Protein AF-A0A4Y7S6U3-F1 (afdb_monomer)

Structure (mmCIF, N/CA/C/O backbone):
data_AF-A0A4Y7S6U3-F1
#
_entry.id   AF-A0A4Y7S6U3-F1
#
loop_
_atom_site.group_PDB
_atom_site.id
_atom_site.type_symbol
_atom_site.label_atom_id
_atom_site.label_alt_id
_atom_site.label_comp_id
_atom_site.label_asym_id
_atom_site.label_entity_id
_atom_site.label_seq_id
_atom_site.pdbx_PDB_ins_code
_atom_site.Cartn_x
_atom_site.Cartn_y
_atom_site.Cartn_z
_atom_site.occupancy
_atom_site.B_iso_or_equiv
_atom_site.auth_seq_id
_atom_site.auth_comp_id
_atom_site.auth_asym_id
_atom_site.auth_atom_id
_atom_site.pdbx_PDB_model_num
ATOM 1 N N . MET A 1 1 ? 7.049 24.607 -11.351 1.00 32.38 1 MET A N 1
ATOM 2 C CA . MET A 1 1 ? 6.367 23.318 -11.574 1.00 32.38 1 MET A CA 1
ATOM 3 C C . MET A 1 1 ? 7.084 22.627 -12.714 1.00 32.38 1 MET A C 1
ATOM 5 O O . MET A 1 1 ? 6.955 23.065 -13.850 1.00 32.38 1 MET A O 1
ATOM 9 N N . GLY A 1 2 ? 7.962 21.680 -12.392 1.00 35.16 2 GLY A N 1
ATOM 10 C CA . GLY A 1 2 ? 8.659 20.889 -13.401 1.00 35.16 2 GLY A CA 1
ATOM 11 C C . GLY A 1 2 ? 7.715 19.812 -13.919 1.00 35.16 2 GLY A C 1
ATOM 12 O O . GLY A 1 2 ? 7.125 19.093 -13.124 1.00 35.16 2 GLY A O 1
ATOM 13 N N . LEU A 1 3 ? 7.536 19.755 -15.236 1.00 33.41 3 LEU A N 1
ATOM 14 C CA . LEU A 1 3 ? 6.920 18.618 -15.918 1.00 33.41 3 LEU A CA 1
ATOM 15 C C . LEU A 1 3 ? 7.805 17.378 -15.706 1.00 33.41 3 LEU A C 1
ATOM 17 O O . LEU A 1 3 ? 9.025 17.528 -15.633 1.00 33.41 3 LEU A O 1
ATOM 21 N N . LEU A 1 4 ? 7.200 16.188 -15.628 1.00 34.81 4 LEU A N 1
ATOM 22 C CA . LEU A 1 4 ? 7.889 14.892 -15.556 1.00 34.81 4 LEU A CA 1
ATOM 23 C C . LEU A 1 4 ? 9.011 14.836 -16.611 1.00 34.81 4 LEU A C 1
ATOM 25 O O . LEU A 1 4 ? 8.736 14.788 -17.808 1.00 34.81 4 LEU A O 1
ATOM 29 N N . GLN A 1 5 ? 10.274 14.888 -16.178 1.00 34.91 5 GLN A N 1
ATOM 30 C CA . GLN A 1 5 ? 11.418 14.866 -17.100 1.00 34.91 5 GLN A CA 1
ATOM 31 C C . GLN A 1 5 ? 11.870 13.440 -17.427 1.00 34.91 5 GLN A C 1
ATOM 33 O O . GLN A 1 5 ? 12.412 13.201 -18.507 1.00 34.91 5 GLN A O 1
ATOM 38 N N . ARG A 1 6 ? 11.662 12.496 -16.501 1.00 38.94 6 ARG A N 1
ATOM 39 C CA . ARG A 1 6 ? 12.029 11.087 -16.649 1.00 38.94 6 ARG A CA 1
ATOM 40 C C . ARG A 1 6 ? 11.235 10.238 -15.655 1.00 38.94 6 ARG A C 1
ATOM 42 O O . ARG A 1 6 ? 11.269 10.523 -14.467 1.00 38.94 6 ARG A O 1
ATOM 49 N N . LEU A 1 7 ? 10.548 9.219 -16.161 1.00 47.06 7 LEU A N 1
ATOM 50 C CA . LEU A 1 7 ? 10.032 8.087 -15.394 1.00 47.06 7 LEU A CA 1
ATOM 51 C C . LEU A 1 7 ? 10.937 6.899 -15.719 1.00 47.06 7 LEU A C 1
ATOM 53 O O . LEU A 1 7 ? 11.110 6.583 -16.899 1.00 47.06 7 LEU A O 1
ATOM 57 N N . THR A 1 8 ? 11.522 6.272 -14.704 1.00 45.28 8 THR A N 1
ATOM 58 C CA . THR A 1 8 ? 12.353 5.080 -14.887 1.00 45.28 8 THR A CA 1
ATOM 59 C C . THR A 1 8 ? 11.546 3.863 -14.455 1.00 45.28 8 THR A C 1
ATOM 61 O O . THR A 1 8 ? 11.325 3.647 -13.270 1.00 45.28 8 THR A O 1
ATOM 64 N N . ILE A 1 9 ? 11.091 3.083 -15.433 1.00 59.34 9 ILE A N 1
ATOM 65 C CA . ILE A 1 9 ? 10.567 1.736 -15.202 1.00 59.34 9 ILE A CA 1
ATOM 66 C C . ILE A 1 9 ? 11.778 0.811 -15.314 1.00 59.34 9 ILE A C 1
ATOM 68 O O . ILE A 1 9 ? 12.304 0.622 -16.412 1.00 59.34 9 ILE A O 1
ATOM 72 N N . GLU A 1 10 ? 12.282 0.317 -14.183 1.00 50.56 10 GLU A N 1
ATOM 73 C CA . GLU 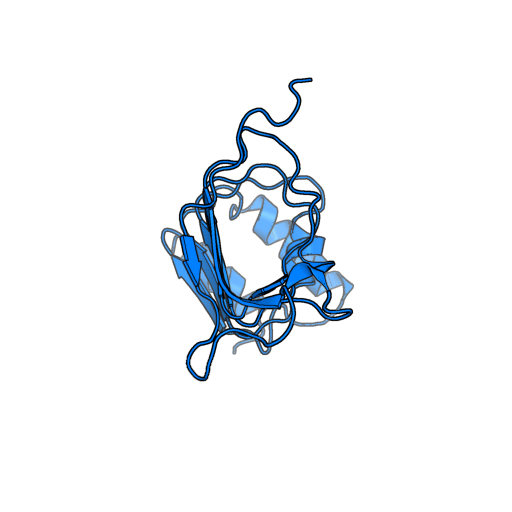A 1 10 ? 13.486 -0.530 -14.159 1.00 50.56 10 GLU A CA 1
ATOM 74 C C . GLU A 1 10 ? 13.213 -1.948 -14.672 1.00 50.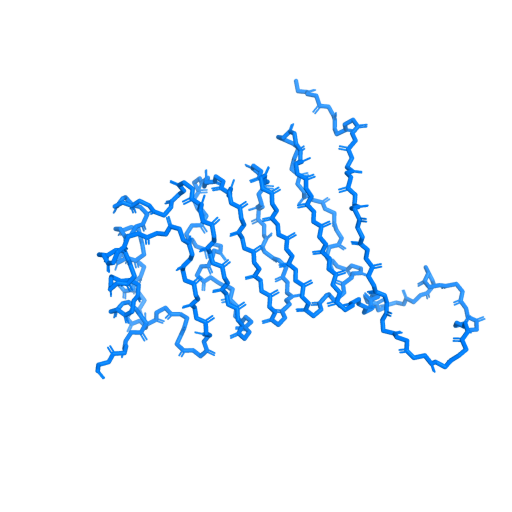56 10 GLU A C 1
ATOM 76 O O . GLU A 1 10 ? 14.108 -2.599 -15.213 1.00 50.56 10 GLU A O 1
ATOM 81 N N . GLY A 1 11 ? 11.962 -2.400 -14.581 1.00 52.09 11 GLY A N 1
ATOM 82 C CA . GLY A 1 11 ? 11.521 -3.666 -15.140 1.00 52.09 11 GLY A CA 1
ATOM 83 C C . GLY A 1 11 ? 10.001 -3.779 -15.163 1.00 52.09 11 GLY A C 1
ATOM 84 O O . GLY A 1 11 ? 9.317 -3.242 -14.294 1.00 52.09 11 GLY A O 1
ATOM 85 N N . PHE A 1 12 ? 9.493 -4.477 -16.174 1.00 54.22 12 PHE A N 1
ATOM 86 C CA . PHE A 1 12 ? 8.164 -5.075 -16.164 1.00 54.22 12 PHE A CA 1
ATOM 87 C C . PHE A 1 12 ? 8.279 -6.466 -16.791 1.00 54.22 12 PHE A C 1
ATOM 89 O O . PHE A 1 12 ? 9.016 -6.649 -17.768 1.00 54.22 12 PHE A O 1
ATOM 96 N N . SER A 1 13 ? 7.581 -7.438 -16.218 1.00 54.59 13 SER A N 1
ATOM 97 C CA . SER A 1 13 ? 7.499 -8.800 -16.752 1.00 54.59 13 SER A CA 1
ATOM 98 C C . SER A 1 13 ? 6.088 -9.026 -17.273 1.00 54.59 13 SER A C 1
ATOM 100 O O . SER A 1 13 ? 5.122 -8.643 -16.628 1.00 54.59 13 SER A O 1
ATOM 102 N N . LEU A 1 14 ? 5.967 -9.590 -18.470 1.00 56.22 14 LEU A N 1
ATOM 103 C CA . LEU A 1 14 ? 4.682 -10.018 -19.018 1.00 56.22 14 LEU A CA 1
ATOM 104 C C . LEU A 1 14 ? 4.529 -11.509 -18.743 1.00 56.22 14 LEU A C 1
ATOM 106 O O . LEU A 1 14 ? 5.489 -12.249 -18.986 1.00 56.22 14 LEU A O 1
ATOM 110 N N . HIS A 1 15 ? 3.315 -11.938 -18.399 1.00 52.03 15 HIS A N 1
ATOM 111 C CA . HIS A 1 15 ? 2.961 -13.354 -18.349 1.00 52.03 15 HIS A CA 1
ATOM 112 C C . HIS A 1 15 ? 3.389 -14.037 -19.651 1.00 52.03 15 HIS A C 1
ATOM 114 O O . HIS A 1 15 ? 2.930 -13.688 -20.744 1.00 52.03 15 HIS A O 1
ATOM 120 N N . ALA A 1 16 ? 4.285 -15.018 -19.577 1.00 63.91 16 ALA A N 1
ATOM 121 C CA . ALA A 1 16 ? 4.699 -15.807 -20.737 1.00 63.91 16 ALA A CA 1
ATOM 122 C C . ALA A 1 16 ? 4.862 -17.287 -20.348 1.00 63.91 16 ALA A C 1
ATOM 124 O O . ALA A 1 16 ? 5.339 -17.548 -19.243 1.00 63.91 16 ALA A O 1
ATOM 125 N N . PRO A 1 17 ? 4.575 -18.271 -21.249 1.00 57.25 17 PRO A N 1
ATOM 126 C CA . PRO A 1 17 ? 4.888 -18.169 -22.686 1.00 57.25 17 PRO A CA 1
ATOM 127 C C . PRO A 1 17 ? 4.035 -19.028 -23.664 1.00 57.25 17 PRO A C 1
ATOM 129 O O . PRO A 1 17 ? 4.242 -20.232 -23.723 1.00 57.25 17 PRO A O 1
ATOM 132 N N . TYR A 1 18 ? 3.230 -18.457 -24.576 1.00 43.47 18 TYR A N 1
ATOM 133 C CA . TYR A 1 18 ? 2.907 -19.130 -25.859 1.00 43.47 18 TYR A CA 1
ATOM 134 C C . TYR A 1 18 ? 2.658 -18.120 -26.985 1.00 43.47 18 TYR A C 1
ATOM 136 O O . TYR A 1 18 ? 1.562 -17.597 -27.133 1.00 43.47 18 TYR A O 1
ATOM 144 N N . ALA A 1 19 ? 3.688 -17.937 -27.815 1.00 50.72 19 ALA A N 1
ATOM 145 C CA . ALA A 1 19 ? 3.715 -17.113 -29.025 1.00 50.72 19 ALA A CA 1
ATOM 146 C C . ALA A 1 19 ? 3.525 -15.593 -28.810 1.00 50.72 19 ALA A C 1
ATOM 148 O O . ALA A 1 19 ? 2.772 -15.161 -27.943 1.00 50.72 19 ALA A O 1
ATOM 149 N N . PRO A 1 20 ? 4.209 -14.748 -29.609 1.00 50.84 20 PRO A N 1
ATOM 150 C CA . PRO A 1 20 ? 3.903 -13.324 -29.634 1.00 50.84 20 PRO A CA 1
ATOM 151 C C . PRO A 1 20 ? 2.415 -13.136 -29.982 1.00 50.84 20 PRO A C 1
ATOM 153 O O . PRO A 1 20 ? 1.909 -13.853 -30.855 1.00 50.84 20 PRO A O 1
ATOM 156 N N . PRO A 1 21 ? 1.706 -12.203 -29.325 1.00 52.41 21 PRO A N 1
ATOM 157 C CA . PRO A 1 21 ? 0.302 -11.961 -29.616 1.00 52.41 21 PRO A CA 1
ATOM 158 C C . PRO A 1 21 ? 0.131 -11.618 -31.101 1.00 52.41 21 PRO A C 1
ATOM 160 O O . PRO A 1 21 ? 0.915 -10.868 -31.683 1.00 52.41 21 PRO A O 1
ATOM 163 N N . LEU A 1 22 ? -0.901 -12.193 -31.730 1.00 55.31 22 LEU A N 1
ATOM 164 C CA . LEU A 1 22 ? -1.203 -12.009 -33.159 1.00 55.31 22 LEU A CA 1
ATOM 165 C C . LEU A 1 22 ? -1.508 -10.546 -33.525 1.00 55.31 22 LEU A C 1
ATOM 167 O O . LEU A 1 22 ? -1.468 -10.180 -34.699 1.00 55.31 22 LEU A O 1
ATOM 171 N N . LEU A 1 23 ? -1.812 -9.718 -32.525 1.00 52.22 23 LEU A N 1
ATOM 172 C CA . LEU A 1 23 ? -2.028 -8.286 -32.644 1.00 52.22 23 LEU A CA 1
ATOM 173 C C . LEU A 1 23 ? -1.075 -7.544 -31.697 1.00 52.22 23 LEU A C 1
ATOM 175 O O . LEU A 1 23 ? -0.814 -8.035 -30.597 1.00 52.22 23 LEU A O 1
ATOM 179 N N . PRO A 1 24 ? -0.578 -6.356 -32.090 1.00 53.97 24 PRO A N 1
ATOM 180 C CA . PRO A 1 24 ? 0.094 -5.449 -31.172 1.00 53.97 24 PRO A CA 1
ATOM 181 C C . PRO A 1 24 ? -0.717 -5.280 -29.886 1.00 53.97 24 PRO A C 1
ATOM 183 O O . PRO A 1 24 ? -1.911 -4.994 -29.941 1.00 53.97 24 PRO A O 1
ATOM 186 N N . ILE A 1 25 ? -0.056 -5.434 -28.739 1.00 51.69 25 IL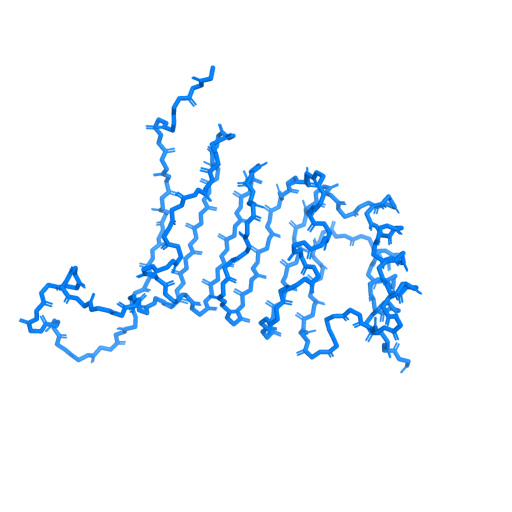E A N 1
ATOM 187 C CA . ILE A 1 25 ? -0.660 -5.350 -27.401 1.00 51.69 25 ILE A CA 1
ATOM 188 C C . ILE A 1 25 ? -1.448 -4.032 -27.216 1.00 51.69 25 ILE A C 1
ATOM 190 O O . ILE A 1 25 ? -2.493 -4.012 -26.578 1.00 51.69 25 ILE A O 1
ATOM 194 N N . CYS A 1 26 ? -1.027 -2.957 -27.890 1.00 46.03 26 CYS A N 1
ATOM 195 C CA . CYS A 1 26 ? -1.713 -1.662 -27.929 1.00 46.03 26 CYS A CA 1
ATOM 196 C C . CYS A 1 26 ? -3.092 -1.647 -28.627 1.00 46.03 26 CYS A C 1
ATOM 198 O O . CYS A 1 26 ? -3.718 -0.592 -28.690 1.00 46.03 26 CYS A O 1
ATOM 200 N N . LEU A 1 27 ? -3.554 -2.772 -29.185 1.00 51.28 27 LEU A N 1
ATOM 201 C CA . LEU A 1 27 ? -4.879 -2.922 -29.801 1.00 51.28 27 LEU A CA 1
ATOM 202 C C . LEU A 1 27 ? -5.874 -3.696 -28.922 1.00 51.28 27 LEU A C 1
ATOM 204 O O . LEU A 1 27 ? -7.018 -3.886 -29.340 1.00 51.28 27 LEU A O 1
ATOM 208 N N . PHE A 1 28 ? -5.470 -4.151 -27.732 1.00 56.84 28 PHE A N 1
ATOM 209 C CA . PHE A 1 28 ? -6.399 -4.749 -26.777 1.00 56.84 28 PHE A CA 1
ATOM 210 C C . PHE A 1 28 ? -7.291 -3.666 -26.151 1.00 56.84 28 PHE A C 1
ATOM 212 O O . PHE A 1 28 ? -6.822 -2.605 -25.757 1.00 56.84 28 PHE A O 1
ATOM 219 N N . GLN A 1 29 ? -8.596 -3.943 -26.064 1.00 56.47 29 GLN A N 1
ATOM 220 C CA . GLN A 1 29 ? -9.569 -3.137 -25.305 1.00 56.47 29 GLN A CA 1
ATOM 221 C C . GLN A 1 29 ? -9.565 -3.478 -23.802 1.00 56.47 29 GLN A C 1
ATOM 223 O O . GLN A 1 29 ? -10.471 -3.080 -23.080 1.00 56.47 29 GLN A O 1
ATOM 228 N N . SER A 1 30 ? -8.579 -4.257 -23.360 1.00 56.00 30 SER A N 1
ATOM 229 C CA . SER A 1 30 ? -8.428 -4.789 -22.008 1.00 56.00 30 SER A CA 1
ATOM 230 C C . SER A 1 30 ? -7.063 -4.361 -21.478 1.00 56.00 30 SER A C 1
ATOM 232 O O . SER A 1 30 ? -6.133 -4.278 -22.295 1.00 56.00 30 SER A O 1
ATOM 234 N N . PRO A 1 31 ? -6.920 -4.108 -20.166 1.00 61.97 31 PRO A N 1
ATOM 235 C CA . PRO A 1 31 ? -5.613 -3.896 -19.566 1.00 61.97 31 PRO A CA 1
ATOM 236 C C . PRO A 1 31 ? -4.674 -5.071 -19.873 1.00 61.97 31 PRO A C 1
ATOM 238 O O . PRO A 1 31 ? -5.092 -6.203 -20.129 1.00 61.97 31 PRO A O 1
ATOM 241 N N . ILE A 1 32 ? -3.388 -4.754 -19.948 1.00 62.91 32 ILE A N 1
ATOM 242 C CA . ILE A 1 32 ? -2.300 -5.654 -20.296 1.00 62.91 32 ILE A CA 1
ATOM 243 C C . ILE A 1 32 ? -1.853 -6.325 -18.994 1.00 62.91 32 ILE A C 1
ATOM 245 O O . ILE A 1 32 ? -1.323 -5.625 -18.128 1.00 62.91 32 ILE A O 1
ATOM 249 N N . PRO A 1 33 ? -2.024 -7.647 -18.840 1.00 63.81 33 PRO A N 1
ATOM 250 C CA . PRO A 1 33 ? -1.579 -8.329 -17.636 1.00 63.81 33 PRO A CA 1
ATOM 251 C C . PRO A 1 33 ? -0.050 -8.314 -17.573 1.00 63.81 33 PRO A C 1
ATOM 253 O O . PRO A 1 33 ? 0.623 -8.611 -18.568 1.00 63.81 33 PRO A O 1
ATOM 256 N N . ILE A 1 34 ? 0.492 -7.956 -16.415 1.00 65.56 34 ILE A N 1
ATOM 257 C CA . ILE A 1 34 ? 1.929 -7.984 -16.130 1.00 65.56 34 ILE A CA 1
ATOM 258 C C . ILE A 1 34 ? 2.156 -8.704 -14.801 1.00 65.56 34 ILE A C 1
ATOM 260 O O . ILE A 1 34 ? 1.386 -8.541 -13.868 1.00 65.56 34 ILE A O 1
ATOM 264 N N . ASP A 1 35 ? 3.220 -9.493 -14.703 1.00 67.81 35 ASP A N 1
ATOM 265 C CA . ASP A 1 35 ? 3.518 -10.241 -13.474 1.00 67.81 35 ASP A CA 1
ATOM 266 C C . ASP A 1 35 ? 3.974 -9.268 -12.388 1.00 67.81 35 ASP A C 1
ATOM 268 O O . ASP A 1 35 ? 3.603 -9.379 -11.227 1.00 67.81 35 ASP A O 1
ATOM 272 N N . SER A 1 36 ? 4.796 -8.287 -12.779 1.00 71.31 36 SER A N 1
ATOM 273 C CA . SER A 1 36 ? 5.291 -7.285 -11.848 1.00 71.31 36 SER A CA 1
ATOM 274 C C . SER A 1 36 ? 5.559 -5.921 -12.472 1.00 71.31 36 SER A C 1
ATOM 276 O O . SER A 1 36 ? 6.044 -5.811 -13.606 1.00 71.31 36 SER A O 1
ATOM 278 N N . LEU A 1 37 ? 5.271 -4.875 -11.693 1.00 75.88 37 LEU A N 1
ATOM 279 C CA . LEU A 1 37 ? 5.550 -3.475 -11.997 1.00 75.88 37 LEU A CA 1
ATOM 280 C C . LEU A 1 37 ? 6.384 -2.837 -10.882 1.00 75.88 37 LEU A C 1
ATOM 282 O O . LEU A 1 37 ? 5.917 -2.698 -9.754 1.00 75.88 37 LEU A O 1
ATOM 286 N N . THR A 1 38 ? 7.587 -2.367 -11.219 1.00 76.88 38 THR A N 1
ATOM 287 C CA . THR A 1 38 ? 8.453 -1.653 -10.268 1.00 76.88 38 THR A CA 1
ATOM 288 C C . THR A 1 38 ? 8.696 -0.219 -10.719 1.00 76.88 38 THR A C 1
ATOM 290 O O . THR A 1 38 ? 9.216 0.025 -11.813 1.00 76.88 38 THR A O 1
ATOM 293 N N . ILE A 1 39 ? 8.361 0.739 -9.852 1.00 75.00 39 ILE A N 1
ATOM 294 C CA . ILE A 1 39 ? 8.560 2.171 -10.093 1.00 75.00 39 ILE A CA 1
ATOM 295 C C . ILE A 1 39 ? 9.519 2.737 -9.046 1.00 75.00 39 ILE A C 1
ATOM 297 O O . ILE A 1 39 ? 9.247 2.670 -7.848 1.00 75.00 39 ILE A O 1
ATOM 301 N N . HIS A 1 40 ? 10.609 3.346 -9.520 1.00 71.69 40 HIS A N 1
ATOM 302 C CA . HIS A 1 40 ? 11.584 4.053 -8.691 1.00 71.69 40 HIS A CA 1
ATOM 303 C C . HIS A 1 40 ? 11.538 5.557 -8.957 1.00 71.69 40 HIS A C 1
ATOM 305 O O . HIS A 1 40 ? 11.570 5.980 -10.113 1.00 71.69 40 HIS A O 1
ATOM 311 N N . ASP A 1 41 ? 11.521 6.341 -7.877 1.00 67.25 41 ASP A N 1
ATOM 312 C CA . ASP A 1 41 ? 11.746 7.792 -7.847 1.00 67.25 41 ASP A CA 1
ATOM 313 C C . ASP A 1 41 ? 10.977 8.593 -8.915 1.00 67.25 41 ASP A C 1
ATOM 315 O O . ASP A 1 41 ? 11.421 8.869 -10.030 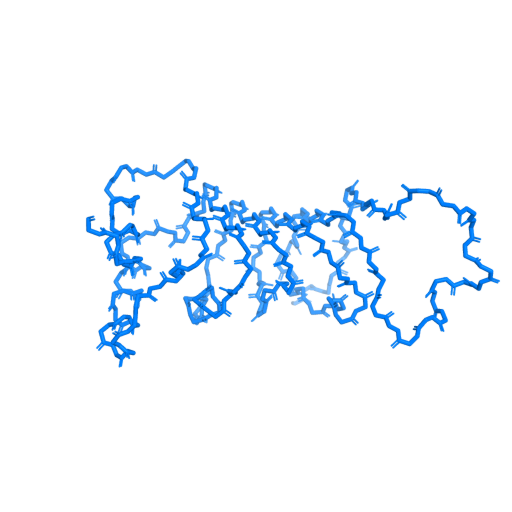1.00 67.25 41 ASP A O 1
ATOM 319 N N . THR A 1 42 ? 9.797 9.055 -8.517 1.00 62.16 42 THR A N 1
ATOM 320 C CA . THR A 1 42 ? 8.953 9.942 -9.337 1.00 62.16 42 THR A CA 1
ATOM 321 C C . THR A 1 42 ? 9.493 11.370 -9.472 1.00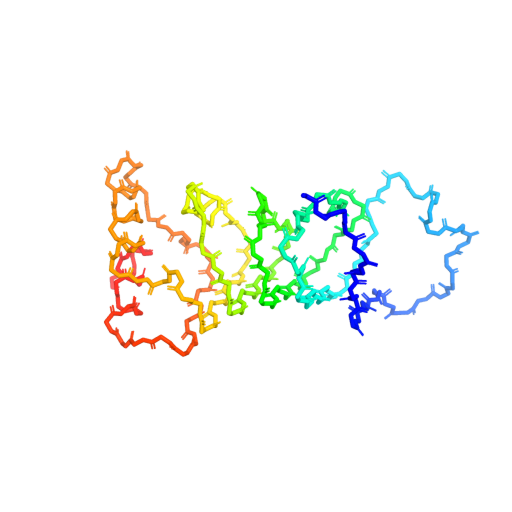 62.16 42 THR A C 1
ATOM 323 O O . THR A 1 42 ? 8.921 12.169 -10.216 1.00 62.16 42 THR A O 1
ATOM 326 N N . HIS A 1 43 ? 10.536 11.738 -8.716 1.00 63.38 43 HIS A N 1
ATOM 327 C CA . HIS A 1 43 ? 11.051 13.104 -8.590 1.00 63.38 43 HIS A CA 1
ATOM 328 C C . HIS A 1 43 ? 9.957 14.157 -8.320 1.00 63.38 43 HIS A C 1
ATOM 330 O O . HIS A 1 43 ? 9.991 15.276 -8.841 1.00 63.38 43 HIS A O 1
ATOM 336 N N . GLY A 1 44 ? 8.953 13.794 -7.513 1.00 53.34 44 GLY A N 1
ATOM 337 C CA . GLY A 1 44 ? 7.836 14.671 -7.158 1.00 53.34 44 GLY A CA 1
ATOM 338 C C . GLY A 1 44 ? 6.801 14.876 -8.269 1.00 53.34 44 GLY A C 1
ATOM 339 O O . GLY A 1 44 ? 5.917 15.719 -8.122 1.00 53.34 44 GLY A O 1
ATOM 340 N N . ALA A 1 45 ? 6.891 14.139 -9.378 1.00 54.41 45 ALA A N 1
ATOM 341 C CA . ALA A 1 45 ? 5.824 14.097 -10.365 1.00 54.41 45 ALA A CA 1
ATOM 342 C C . ALA A 1 45 ? 4.670 13.228 -9.854 1.00 54.41 45 ALA A C 1
ATOM 344 O O . ALA A 1 45 ? 4.886 12.154 -9.297 1.00 54.41 45 ALA A O 1
ATOM 345 N N . SER A 1 46 ? 3.437 13.684 -10.070 1.00 53.50 46 SER A N 1
ATOM 346 C CA . SER A 1 46 ? 2.271 12.848 -9.826 1.00 53.50 46 SER A CA 1
ATOM 347 C C . SER A 1 46 ? 2.222 11.717 -10.851 1.00 53.50 46 SER A C 1
ATOM 349 O O . SER A 1 46 ? 2.293 11.944 -12.064 1.00 53.50 46 SER A O 1
ATOM 351 N N . LEU A 1 47 ? 2.100 10.487 -10.357 1.00 55.44 47 LEU A N 1
ATOM 352 C CA . LEU A 1 47 ? 1.825 9.321 -11.185 1.00 55.44 47 LEU A CA 1
ATOM 353 C C . LEU A 1 47 ? 0.323 9.297 -11.476 1.00 55.44 47 LEU A C 1
ATOM 355 O O . LEU A 1 47 ? -0.461 8.688 -10.761 1.00 55.44 47 LEU A O 1
ATOM 359 N N . HIS A 1 48 ? -0.086 10.014 -12.518 1.00 47.81 48 HIS A N 1
ATOM 360 C CA . HIS A 1 48 ? -1.411 9.872 -13.119 1.00 47.81 48 HIS A CA 1
ATOM 361 C C . HIS A 1 48 ? -1.240 9.273 -14.510 1.00 47.81 48 HIS A C 1
ATOM 363 O O . HIS A 1 48 ? -1.367 9.968 -15.518 1.00 47.81 48 HIS A O 1
ATOM 369 N N . PHE A 1 49 ? -0.875 7.999 -14.587 1.00 48.84 49 PHE A N 1
ATOM 370 C CA . PHE A 1 49 ? -0.939 7.281 -15.852 1.00 48.84 49 PHE A CA 1
ATOM 371 C C . PHE A 1 49 ? -1.186 5.789 -15.636 1.00 48.84 49 PHE A C 1
ATOM 373 O O . PHE A 1 49 ? -0.338 5.077 -15.116 1.00 48.84 49 PHE A O 1
ATOM 380 N N . LEU A 1 50 ? -2.355 5.365 -16.121 1.00 45.00 50 LEU A N 1
ATOM 381 C CA . LEU A 1 50 ? -2.627 4.083 -16.769 1.00 45.00 50 LEU A CA 1
ATOM 382 C C . LEU A 1 50 ? -2.243 2.810 -16.005 1.00 45.00 50 LEU A C 1
ATOM 384 O O . LEU A 1 50 ? -1.764 1.863 -16.617 1.00 45.00 50 LEU A O 1
ATOM 388 N N . LEU A 1 51 ? -2.597 2.728 -14.723 1.00 50.78 51 LEU A N 1
ATOM 389 C CA . LEU A 1 51 ? -3.042 1.429 -14.202 1.00 50.78 51 LEU A CA 1
ATOM 390 C C . LEU A 1 51 ? -4.271 0.935 -14.990 1.00 50.78 51 LEU A C 1
ATOM 392 O O . LEU A 1 51 ? -4.402 -0.244 -15.251 1.00 50.78 51 LEU A O 1
ATOM 396 N N . ASP A 1 52 ? -5.071 1.835 -15.570 1.00 48.94 52 ASP A N 1
ATOM 397 C CA . ASP A 1 52 ? -6.185 1.460 -16.456 1.00 48.94 52 ASP A CA 1
ATOM 398 C C . ASP A 1 52 ? -5.778 0.621 -17.691 1.00 48.94 52 ASP A C 1
ATOM 400 O O . ASP A 1 52 ? -6.635 0.044 -18.358 1.00 48.94 52 ASP A O 1
ATOM 404 N N . CYS A 1 53 ? -4.492 0.595 -18.065 1.00 51.34 53 CYS A N 1
ATOM 405 C CA . CYS A 1 53 ? -3.987 -0.216 -19.179 1.00 51.34 53 CYS A CA 1
ATOM 406 C C . CYS A 1 53 ? -3.103 -1.381 -18.737 1.00 51.34 53 CYS A C 1
ATOM 408 O O . CYS A 1 53 ? -2.666 -2.121 -19.616 1.00 51.34 53 CYS A O 1
ATOM 410 N N . PHE A 1 54 ? -2.819 -1.547 -17.447 1.00 62.41 54 PHE A N 1
ATOM 411 C CA . PHE A 1 54 ? -1.977 -2.624 -16.936 1.00 62.41 54 PHE A CA 1
ATOM 412 C C . PHE A 1 54 ? -2.625 -3.247 -15.707 1.00 62.41 54 PHE A C 1
ATOM 414 O O . PHE A 1 54 ? -3.009 -2.532 -14.794 1.00 62.41 54 PHE A O 1
ATOM 421 N N . GLU A 1 55 ? -2.689 -4.569 -15.667 1.00 68.50 55 GLU A N 1
ATOM 422 C CA . GLU A 1 55 ? -3.216 -5.320 -14.525 1.00 68.50 55 GLU A CA 1
ATOM 423 C C . GLU A 1 55 ? -2.043 -6.094 -13.909 1.00 68.50 55 GLU A C 1
ATOM 425 O O . GLU A 1 55 ? -1.750 -7.210 -14.353 1.00 68.50 55 GLU A O 1
ATOM 430 N N . PRO A 1 56 ? -1.245 -5.448 -13.031 1.00 71.38 56 PRO A N 1
ATOM 431 C CA . PRO A 1 56 ? -0.139 -6.107 -12.358 1.00 71.38 56 PRO A CA 1
ATOM 432 C C . PRO A 1 56 ? -0.626 -7.067 -11.276 1.00 71.38 56 PRO A C 1
ATOM 434 O O . PRO A 1 56 ? -1.445 -6.679 -10.450 1.00 71.38 56 PRO A O 1
ATOM 437 N N . GLU A 1 57 ? -0.052 -8.269 -11.212 1.00 77.44 57 GLU A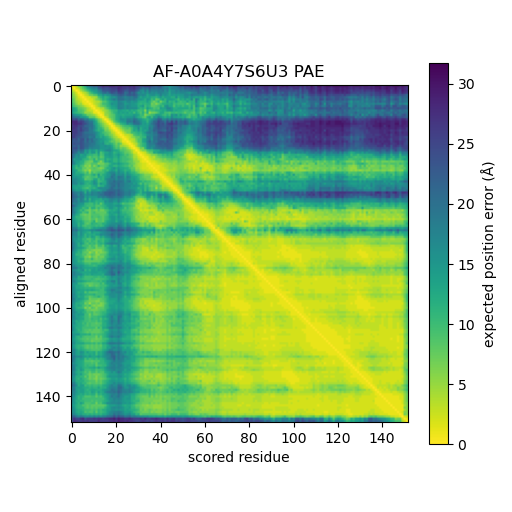 N 1
ATOM 438 C CA . GLU A 1 57 ? -0.189 -9.125 -10.021 1.00 77.44 57 GLU A CA 1
ATOM 439 C C . GLU A 1 57 ? 0.596 -8.511 -8.848 1.00 77.44 57 GLU A C 1
ATOM 441 O O . GLU A 1 57 ? 0.025 -8.231 -7.794 1.00 77.44 57 GLU A O 1
ATOM 446 N N . ASP A 1 58 ? 1.876 -8.185 -9.076 1.00 80.19 58 ASP A N 1
ATOM 447 C CA . ASP A 1 58 ? 2.760 -7.582 -8.075 1.00 80.19 58 ASP A CA 1
ATOM 448 C C . ASP A 1 58 ? 3.131 -6.131 -8.425 1.00 80.19 58 ASP A C 1
ATOM 450 O O . ASP A 1 58 ? 3.697 -5.846 -9.484 1.00 80.19 58 ASP A O 1
ATOM 454 N N . THR A 1 59 ? 2.929 -5.187 -7.505 1.00 82.44 59 THR A N 1
ATOM 455 C CA . THR A 1 59 ? 3.399 -3.802 -7.673 1.00 82.44 59 THR A CA 1
ATOM 456 C C . THR A 1 59 ? 4.342 -3.364 -6.558 1.00 82.44 59 THR A C 1
ATOM 458 O O . THR A 1 59 ? 4.017 -3.444 -5.376 1.00 82.44 59 THR A O 1
ATOM 461 N N . ILE A 1 60 ? 5.504 -2.819 -6.935 1.00 83.38 60 ILE A N 1
ATOM 462 C CA . ILE A 1 60 ? 6.490 -2.231 -6.022 1.00 83.38 60 ILE A CA 1
ATOM 463 C C . ILE A 1 60 ? 6.637 -0.738 -6.323 1.00 83.38 60 ILE A C 1
ATOM 465 O O . ILE A 1 60 ? 7.090 -0.341 -7.401 1.00 83.38 60 ILE A O 1
ATOM 469 N N . LEU A 1 61 ? 6.311 0.097 -5.338 1.00 82.31 61 LEU A N 1
ATOM 470 C CA . LEU A 1 61 ? 6.506 1.543 -5.390 1.00 82.31 61 LEU A CA 1
ATOM 471 C C . LEU A 1 61 ? 7.632 1.932 -4.436 1.00 82.31 61 LEU A C 1
ATOM 473 O O . LEU A 1 61 ? 7.502 1.774 -3.224 1.00 82.31 61 LEU A O 1
ATOM 477 N N . ASP A 1 62 ? 8.728 2.454 -4.981 1.00 81.81 62 ASP A N 1
ATOM 478 C CA . ASP A 1 62 ? 9.913 2.837 -4.215 1.00 81.81 62 ASP A CA 1
ATOM 479 C C . ASP A 1 62 ? 10.171 4.342 -4.320 1.00 81.81 62 ASP A C 1
ATOM 481 O O . ASP A 1 62 ? 10.300 4.908 -5.413 1.00 81.81 62 ASP A O 1
ATOM 485 N N . SER A 1 63 ? 10.251 5.006 -3.165 1.00 75.94 63 SER A N 1
ATOM 486 C CA . SER A 1 63 ? 10.620 6.419 -3.056 1.00 75.94 63 SER A CA 1
ATOM 487 C C . SER A 1 63 ? 9.713 7.350 -3.888 1.00 75.94 63 SER A C 1
ATOM 489 O O . SER A 1 63 ? 10.155 8.348 -4.461 1.00 75.94 63 SER A O 1
ATOM 491 N N . CYS A 1 64 ? 8.419 7.026 -3.975 1.00 71.69 64 CYS A N 1
ATOM 492 C CA . CYS A 1 64 ? 7.400 7.784 -4.709 1.00 71.69 64 CYS A CA 1
ATOM 493 C C . CYS A 1 64 ? 6.707 8.814 -3.795 1.00 71.69 64 CYS A C 1
ATOM 495 O O . CYS A 1 64 ? 6.419 8.527 -2.635 1.00 71.69 64 CYS A O 1
ATOM 497 N N . TRP A 1 65 ? 6.501 10.044 -4.291 1.00 61.16 65 TRP A N 1
ATOM 498 C CA . TRP A 1 65 ? 6.125 11.198 -3.446 1.00 61.16 65 TRP A CA 1
ATOM 499 C C . TRP A 1 65 ? 4.677 11.679 -3.661 1.00 61.16 65 TRP A C 1
ATOM 501 O O . TRP A 1 65 ? 4.193 12.501 -2.889 1.00 61.16 65 TRP A O 1
ATOM 511 N N . PHE A 1 66 ? 3.970 11.170 -4.681 1.00 60.34 66 PHE A N 1
ATOM 512 C CA . PHE A 1 66 ? 2.582 11.543 -4.992 1.00 60.34 66 PHE A CA 1
ATOM 513 C C . PHE A 1 66 ? 1.816 10.371 -5.622 1.00 60.34 66 PHE A C 1
ATOM 515 O O . PHE A 1 66 ? 1.796 10.223 -6.846 1.00 60.34 66 PHE A O 1
ATOM 522 N N . ILE A 1 67 ? 1.183 9.551 -4.779 1.00 63.78 67 ILE A N 1
ATOM 523 C CA . ILE A 1 67 ? 0.344 8.419 -5.194 1.00 63.78 67 ILE A CA 1
ATOM 524 C C . ILE A 1 67 ? -1.107 8.766 -4.868 1.00 63.78 67 ILE A C 1
ATOM 526 O O . ILE A 1 67 ? -1.527 8.632 -3.732 1.00 63.78 67 ILE A O 1
ATOM 530 N N . THR A 1 68 ? -1.872 9.275 -5.830 1.00 64.38 68 THR A N 1
ATOM 531 C CA . THR A 1 68 ? -3.258 9.712 -5.573 1.00 64.38 68 THR A CA 1
ATOM 532 C C . THR A 1 68 ? -4.252 8.558 -5.494 1.00 64.38 68 THR A C 1
ATOM 534 O O . THR A 1 68 ? -5.248 8.696 -4.796 1.00 64.38 68 THR A O 1
ATOM 537 N N . ASN A 1 69 ? -3.956 7.441 -6.161 1.00 72.31 69 ASN A N 1
ATOM 538 C CA . ASN A 1 69 ? -4.673 6.170 -6.084 1.00 72.31 69 ASN A CA 1
ATOM 539 C C . ASN A 1 69 ? -3.648 5.031 -6.058 1.00 72.31 69 ASN A C 1
ATOM 541 O O . ASN A 1 69 ? -2.576 5.161 -6.657 1.00 72.31 69 ASN A O 1
ATOM 545 N N . LEU A 1 70 ? -3.987 3.928 -5.395 1.00 79.06 70 LEU A N 1
ATOM 546 C CA . LEU A 1 70 ? -3.185 2.708 -5.415 1.00 79.06 70 LEU A CA 1
ATOM 547 C C . LEU A 1 70 ? -3.559 1.819 -6.613 1.00 79.06 70 LEU A C 1
ATOM 549 O O . LEU A 1 70 ? -4.677 1.923 -7.115 1.00 79.06 70 LEU A O 1
ATOM 553 N N . PRO A 1 71 ? -2.622 0.987 -7.098 1.00 75.69 71 PRO A N 1
ATOM 554 C CA . PRO A 1 71 ? -2.907 -0.038 -8.098 1.00 75.69 71 PRO A CA 1
ATOM 555 C C . PRO A 1 71 ? -3.896 -1.081 -7.584 1.00 75.69 71 PRO A C 1
ATOM 557 O O . PRO A 1 71 ? -3.730 -1.602 -6.481 1.00 75.69 71 PRO A O 1
ATOM 560 N N . GLU A 1 72 ? -4.871 -1.423 -8.423 1.00 78.38 72 GLU A N 1
ATOM 561 C CA . GLU A 1 72 ? -5.600 -2.686 -8.307 1.00 78.38 72 GLU A CA 1
ATOM 562 C C . GLU A 1 72 ? -4.606 -3.803 -8.663 1.00 78.38 72 GLU A C 1
ATOM 564 O O . GLU A 1 72 ? -4.128 -3.874 -9.797 1.00 78.38 72 GLU A O 1
ATOM 569 N N . CYS A 1 73 ? -4.190 -4.576 -7.660 1.00 80.44 73 CYS A N 1
ATOM 570 C CA . CYS A 1 73 ? -3.228 -5.672 -7.775 1.00 80.44 73 CYS A CA 1
ATOM 571 C C . CYS A 1 73 ? -3.384 -6.623 -6.587 1.00 80.44 73 CYS A C 1
ATOM 573 O O . CYS A 1 73 ? -3.888 -6.216 -5.539 1.00 80.44 73 CYS A O 1
ATOM 575 N N . ASP A 1 74 ? -2.906 -7.856 -6.735 1.00 87.06 74 ASP A N 1
ATOM 576 C CA . ASP A 1 74 ? -2.951 -8.848 -5.659 1.00 87.06 74 ASP A CA 1
ATOM 577 C C . ASP A 1 74 ? -1.922 -8.511 -4.575 1.00 87.06 74 ASP A C 1
ATOM 579 O O . ASP A 1 74 ? -2.172 -8.702 -3.386 1.00 87.06 74 ASP A O 1
ATOM 583 N N . ARG A 1 75 ? -0.752 -7.983 -4.961 1.00 90.69 75 ARG A N 1
ATOM 584 C CA . ARG A 1 75 ? 0.329 -7.674 -4.018 1.00 90.69 75 ARG A CA 1
ATOM 585 C C . ARG A 1 75 ? 0.875 -6.273 -4.202 1.00 90.69 75 ARG A C 1
ATOM 587 O O . ARG A 1 75 ? 1.384 -5.914 -5.264 1.00 90.69 75 ARG A O 1
ATOM 594 N N . LEU A 1 76 ? 0.880 -5.502 -3.120 1.00 90.81 76 LEU A N 1
ATOM 595 C CA . LEU A 1 76 ? 1.399 -4.143 -3.090 1.00 90.81 76 LEU A CA 1
ATOM 596 C C . LEU A 1 76 ? 2.557 -4.019 -2.100 1.00 90.81 76 LEU A C 1
ATOM 598 O O . LEU A 1 76 ? 2.405 -4.205 -0.898 1.00 90.81 76 LEU A O 1
ATOM 602 N N . THR A 1 77 ? 3.724 -3.609 -2.594 1.00 91.94 77 THR A N 1
ATOM 603 C CA . THR A 1 77 ? 4.866 -3.209 -1.766 1.00 91.94 77 THR A CA 1
ATOM 604 C C . THR A 1 77 ? 5.091 -1.705 -1.851 1.00 91.94 77 THR A C 1
ATOM 606 O O . THR A 1 77 ? 5.428 -1.164 -2.906 1.00 91.94 77 THR A O 1
ATOM 609 N N . LEU A 1 78 ? 4.986 -1.029 -0.711 1.00 90.81 78 LEU A N 1
ATOM 610 C CA . LEU A 1 78 ? 5.332 0.375 -0.535 1.00 90.81 78 LEU A CA 1
ATOM 611 C C . LEU A 1 78 ? 6.686 0.478 0.163 1.00 90.81 78 LEU A C 1
ATOM 613 O O . LEU A 1 78 ? 6.824 0.069 1.314 1.00 90.81 78 LEU A O 1
ATOM 617 N N . ARG A 1 79 ? 7.688 1.049 -0.508 1.00 89.69 79 ARG A N 1
ATOM 618 C CA . ARG A 1 79 ? 9.027 1.259 0.050 1.00 89.69 79 ARG A CA 1
ATOM 619 C C . ARG A 1 79 ? 9.392 2.735 0.106 1.00 89.69 79 ARG A C 1
ATOM 621 O O . ARG A 1 79 ? 9.327 3.432 -0.903 1.00 89.69 79 ARG A O 1
ATOM 628 N N . GLN A 1 80 ? 9.841 3.203 1.274 1.00 86.19 80 GLN A N 1
ATOM 629 C CA . GLN A 1 80 ? 10.357 4.572 1.462 1.00 86.19 80 GLN A CA 1
ATOM 630 C C . GLN A 1 80 ? 9.394 5.664 0.952 1.00 86.19 80 GLN A C 1
ATOM 632 O O . GLN A 1 80 ? 9.802 6.718 0.461 1.00 86.19 80 GLN A O 1
ATOM 637 N N . ILE A 1 81 ? 8.092 5.401 1.066 1.00 83.25 81 ILE A N 1
ATOM 638 C CA . ILE A 1 81 ? 7.031 6.298 0.617 1.00 83.25 81 ILE A CA 1
ATOM 639 C C . ILE A 1 81 ? 6.798 7.400 1.656 1.00 83.25 81 ILE A C 1
ATOM 641 O O . ILE A 1 81 ? 6.879 7.172 2.868 1.00 83.25 81 ILE A O 1
ATOM 645 N N . GLN A 1 82 ? 6.487 8.602 1.169 1.00 79.31 82 GLN A N 1
ATOM 646 C CA . GLN A 1 82 ? 6.014 9.722 1.984 1.00 79.31 82 GLN A CA 1
ATOM 647 C C . GLN A 1 82 ? 4.487 9.825 1.899 1.00 79.31 82 GLN A C 1
ATOM 649 O O . GLN A 1 82 ? 3.914 9.629 0.828 1.00 79.31 82 GLN A O 1
ATOM 654 N N . SER A 1 83 ? 3.825 10.158 3.009 1.00 76.62 83 SER A N 1
ATOM 655 C CA . SER A 1 83 ? 2.380 10.399 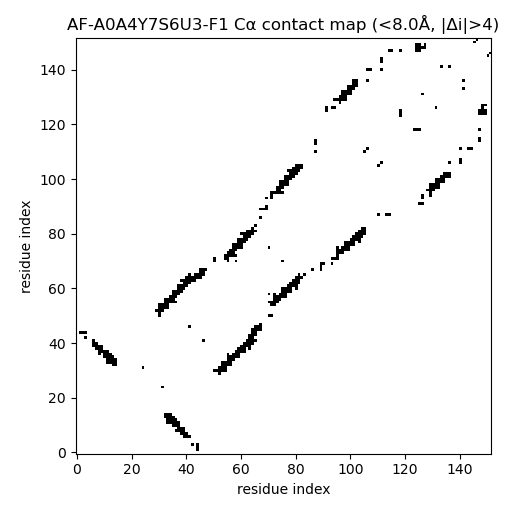3.015 1.00 76.62 83 SER A CA 1
ATOM 656 C C . SER A 1 83 ? 2.029 11.796 2.526 1.00 76.62 83 SER A C 1
ATOM 658 O O . SER A 1 83 ? 2.825 12.737 2.550 1.00 76.62 83 SER A O 1
ATOM 660 N N . PHE A 1 84 ? 0.769 11.931 2.136 1.00 78.19 84 PHE A N 1
ATOM 661 C CA . PHE A 1 84 ? 0.097 13.189 1.858 1.00 78.19 84 PHE A CA 1
ATOM 662 C C . PHE A 1 84 ? -1.263 13.198 2.572 1.00 78.19 84 PHE A C 1
ATOM 664 O O . PHE A 1 84 ? -1.717 12.182 3.100 1.00 78.19 84 PHE A O 1
ATOM 671 N N . ALA A 1 85 ? -1.920 14.356 2.615 1.00 80.44 85 ALA A N 1
ATOM 672 C CA . ALA A 1 85 ? -3.234 14.474 3.242 1.00 80.44 85 ALA A CA 1
ATOM 673 C C . ALA A 1 85 ? -4.268 13.579 2.530 1.00 80.44 85 ALA A C 1
ATOM 675 O O . ALA A 1 85 ? -4.455 13.717 1.323 1.00 80.44 85 ALA A O 1
ATOM 676 N N . GLY A 1 86 ? -4.940 12.700 3.278 1.00 81.12 86 GLY A N 1
ATOM 677 C CA . GLY A 1 86 ? -5.897 11.725 2.734 1.00 81.12 86 GLY A CA 1
ATOM 678 C C . GLY A 1 86 ? -5.265 10.409 2.270 1.00 81.12 86 GLY A C 1
ATOM 679 O O . GLY A 1 86 ? -5.965 9.551 1.745 1.00 81.12 86 GLY A O 1
ATOM 680 N N . PHE A 1 87 ? -3.955 10.213 2.466 1.00 85.69 87 PHE A N 1
ATOM 681 C CA . PHE A 1 87 ? -3.307 8.946 2.117 1.00 85.69 87 PHE A CA 1
ATOM 682 C C . PHE A 1 87 ? -3.821 7.763 2.949 1.00 85.69 87 PHE A C 1
ATOM 684 O O . PHE A 1 87 ? -3.897 6.657 2.430 1.00 85.69 87 PHE A O 1
ATOM 691 N N . ALA A 1 88 ? -4.212 7.988 4.209 1.00 89.94 88 ALA A N 1
ATOM 692 C CA . ALA A 1 88 ? -4.805 6.947 5.049 1.00 89.94 88 ALA A CA 1
ATOM 693 C C . ALA A 1 88 ? -6.086 6.373 4.420 1.00 89.94 88 ALA A C 1
ATOM 695 O O . ALA A 1 88 ? -6.216 5.158 4.326 1.00 89.94 88 ALA A O 1
ATOM 696 N N . ASP A 1 89 ? -6.973 7.232 3.906 1.00 87.88 89 ASP A N 1
ATOM 697 C CA . ASP A 1 89 ? -8.200 6.803 3.223 1.00 87.88 89 ASP A CA 1
ATOM 698 C C . ASP A 1 89 ? -7.892 5.983 1.962 1.00 87.88 89 ASP A C 1
ATOM 700 O O . ASP A 1 89 ? -8.529 4.965 1.703 1.00 87.88 89 ASP A O 1
ATOM 704 N N . VAL A 1 90 ? -6.881 6.406 1.194 1.00 85.81 90 VAL A N 1
ATOM 705 C CA . VAL A 1 90 ? -6.426 5.693 -0.009 1.00 85.81 90 VAL A CA 1
ATOM 706 C C . VAL A 1 90 ? -5.855 4.318 0.348 1.00 85.81 90 VAL A C 1
ATOM 708 O O . VAL A 1 90 ? -6.179 3.339 -0.313 1.00 85.81 90 VAL A O 1
ATOM 711 N N . LEU A 1 91 ? -5.018 4.237 1.386 1.00 90.75 91 LEU A N 1
ATOM 712 C CA . LEU A 1 91 ? -4.368 2.994 1.800 1.00 90.75 91 LEU A CA 1
ATOM 713 C C . LEU A 1 91 ? -5.359 1.999 2.416 1.00 90.75 91 LEU A C 1
ATOM 715 O O . LEU A 1 91 ? -5.276 0.805 2.145 1.00 90.75 91 LEU A O 1
ATOM 719 N N . VAL A 1 92 ? -6.303 2.480 3.227 1.00 91.06 92 VAL A N 1
ATOM 720 C CA . VAL A 1 92 ? -7.359 1.642 3.817 1.00 91.06 92 VAL A CA 1
ATOM 721 C C . VAL A 1 92 ? -8.303 1.092 2.749 1.00 91.06 92 VAL A C 1
ATOM 723 O O . VAL A 1 92 ? -8.814 -0.010 2.905 1.00 91.06 92 VAL A O 1
ATOM 726 N N . GLY A 1 93 ? -8.523 1.834 1.661 1.00 88.25 93 GLY A N 1
ATOM 727 C CA . GLY A 1 93 ? -9.351 1.385 0.543 1.00 88.25 93 GLY A CA 1
ATOM 728 C C . GLY A 1 93 ? -8.716 0.313 -0.347 1.00 88.25 93 GLY A C 1
ATOM 729 O O . GLY A 1 93 ? -9.381 -0.129 -1.277 1.00 88.25 93 GLY A O 1
ATOM 730 N N . TRP A 1 94 ? -7.460 -0.075 -0.109 1.00 91.00 94 TRP A N 1
ATOM 731 C CA . TRP A 1 94 ? -6.786 -1.118 -0.882 1.00 91.00 94 TRP A CA 1
ATOM 732 C C . TRP A 1 94 ? -7.161 -2.516 -0.374 1.00 91.00 94 TRP A C 1
ATOM 734 O O . TRP A 1 94 ? -7.074 -2.781 0.826 1.00 91.00 94 TRP A O 1
ATOM 744 N N . ASP A 1 95 ? -7.565 -3.393 -1.292 1.00 89.56 95 ASP A N 1
ATOM 745 C CA . ASP A 1 95 ? -8.240 -4.667 -1.020 1.00 89.56 95 ASP A CA 1
ATOM 746 C C . ASP A 1 95 ? -7.594 -5.884 -1.711 1.00 89.56 95 ASP A C 1
ATOM 748 O O . ASP A 1 95 ? -8.260 -6.898 -1.910 1.00 89.56 95 ASP A O 1
ATOM 752 N N . GLY A 1 96 ? -6.306 -5.799 -2.059 1.00 89.56 96 GLY A N 1
ATOM 753 C CA . GLY A 1 96 ? -5.539 -6.947 -2.556 1.00 89.56 96 GLY A CA 1
ATOM 754 C C . GLY A 1 96 ? -5.180 -7.959 -1.459 1.00 89.56 96 GLY A C 1
ATOM 755 O O . GLY A 1 96 ? -5.520 -7.789 -0.292 1.00 89.56 96 GLY A O 1
ATOM 756 N N . ASP A 1 97 ? -4.446 -9.007 -1.825 1.00 93.44 97 ASP A N 1
ATOM 757 C CA . ASP A 1 97 ? -4.113 -10.133 -0.944 1.00 93.44 97 ASP A CA 1
ATOM 758 C C . ASP A 1 97 ? -2.943 -9.840 0.017 1.00 93.44 97 ASP A C 1
ATOM 760 O O . ASP A 1 97 ? -2.954 -10.295 1.161 1.00 93.44 97 ASP A O 1
ATOM 764 N N . GLU A 1 98 ? -1.909 -9.112 -0.428 1.00 95.56 98 GLU A N 1
ATOM 765 C CA . GLU A 1 98 ? -0.671 -8.887 0.344 1.00 95.56 98 GLU A CA 1
ATOM 766 C C . GLU A 1 98 ? -0.214 -7.419 0.311 1.00 95.56 98 GLU A C 1
ATOM 768 O O . GLU A 1 98 ? 0.112 -6.877 -0.747 1.00 95.56 98 GLU A O 1
ATOM 773 N N . LEU A 1 99 ? -0.104 -6.788 1.483 1.00 95.06 99 LEU A N 1
ATOM 774 C CA . LEU A 1 99 ? 0.394 -5.422 1.652 1.00 95.06 99 LEU A CA 1
ATOM 775 C C . LEU A 1 99 ? 1.713 -5.410 2.428 1.00 95.06 99 LEU A C 1
ATOM 777 O O . LEU A 1 99 ? 1.752 -5.640 3.635 1.00 95.06 99 LEU A O 1
ATOM 781 N N . VAL A 1 100 ? 2.800 -5.027 1.765 1.00 94.88 100 VAL A N 1
ATOM 782 C CA . VAL A 1 100 ? 4.113 -4.849 2.393 1.00 94.88 100 VAL A CA 1
ATOM 783 C C . VAL A 1 100 ? 4.425 -3.363 2.538 1.00 94.88 100 VAL A C 1
ATOM 785 O O . VAL A 1 100 ? 4.537 -2.640 1.548 1.00 94.88 100 VAL A O 1
ATOM 788 N N . ILE A 1 101 ? 4.647 -2.900 3.768 1.00 93.12 101 ILE A N 1
ATOM 789 C CA . ILE A 1 101 ? 5.104 -1.536 4.060 1.00 93.12 101 ILE A CA 1
ATOM 790 C C . ILE A 1 101 ? 6.542 -1.603 4.574 1.00 93.12 101 ILE A C 1
ATOM 792 O O . ILE A 1 101 ? 6.813 -2.098 5.667 1.00 93.12 101 ILE A O 1
ATOM 796 N N . ASP A 1 102 ? 7.477 -1.105 3.770 1.00 93.62 102 ASP A N 1
ATOM 797 C CA . ASP A 1 102 ? 8.915 -1.183 4.008 1.00 93.62 102 ASP A CA 1
ATOM 798 C C . ASP A 1 102 ? 9.532 0.206 4.195 1.00 93.62 102 ASP A C 1
ATOM 800 O O . ASP A 1 102 ? 9.635 1.009 3.262 1.00 93.62 102 ASP A O 1
ATOM 804 N N . SER A 1 103 ? 10.001 0.484 5.412 1.00 89.75 103 SER A N 1
ATOM 805 C CA . SER A 1 103 ? 10.796 1.674 5.729 1.00 89.75 103 SER A CA 1
ATOM 806 C C . SER A 1 103 ? 10.104 2.988 5.324 1.00 89.75 103 SER A C 1
ATOM 808 O O . SER A 1 103 ? 10.755 3.945 4.897 1.00 89.75 103 SER A O 1
ATOM 810 N N . CYS A 1 104 ? 8.772 3.039 5.416 1.00 89.31 104 CYS A N 1
ATOM 811 C CA . CYS A 1 104 ? 7.970 4.186 4.996 1.00 89.31 104 CYS A CA 1
ATOM 812 C C . CYS A 1 104 ? 7.862 5.236 6.106 1.00 89.31 104 CYS A C 1
ATOM 814 O O . CYS A 1 104 ? 7.302 4.986 7.170 1.00 89.31 104 CYS A O 1
ATOM 816 N N . SER A 1 105 ? 8.339 6.457 5.868 1.00 86.12 105 SER A N 1
ATOM 817 C CA . SER A 1 105 ? 8.377 7.484 6.920 1.00 86.12 105 SER A CA 1
ATOM 818 C C . SER A 1 105 ? 6.997 7.943 7.391 1.00 86.12 105 SER A C 1
ATOM 820 O O . SER A 1 105 ? 6.907 8.587 8.430 1.00 86.12 105 SER A O 1
ATOM 822 N N . PHE A 1 106 ? 5.939 7.656 6.624 1.00 88.12 106 PHE A N 1
ATOM 823 C CA . PHE A 1 106 ? 4.579 8.018 7.005 1.00 88.12 106 PHE A CA 1
ATOM 824 C C . PHE A 1 106 ? 4.010 7.188 8.147 1.00 88.12 106 PHE A C 1
ATOM 826 O O . PHE A 1 106 ? 3.044 7.628 8.755 1.00 88.12 106 PHE A O 1
ATOM 833 N N . LEU A 1 107 ? 4.546 5.993 8.411 1.00 89.94 107 LEU A N 1
ATOM 834 C CA . LEU A 1 107 ? 3.985 5.082 9.404 1.00 89.94 107 LEU A CA 1
ATOM 835 C C . LEU A 1 107 ? 4.451 5.477 10.816 1.00 89.94 107 LEU A C 1
ATOM 837 O O . LEU A 1 107 ? 5.219 4.768 11.469 1.00 89.94 107 LEU A O 1
ATOM 841 N N . ASP A 1 108 ? 4.023 6.663 11.245 1.00 88.25 108 ASP A N 1
ATOM 842 C CA . ASP A 1 108 ? 4.304 7.281 12.539 1.00 88.25 108 ASP A CA 1
ATOM 843 C C . ASP A 1 108 ? 3.063 7.285 13.454 1.00 88.25 108 ASP A C 1
ATOM 845 O O . ASP A 1 108 ? 1.977 6.849 13.073 1.00 88.25 108 ASP A O 1
ATOM 849 N N . GLU A 1 109 ? 3.210 7.778 14.688 1.00 89.62 109 GLU A N 1
ATOM 850 C CA . GLU A 1 109 ? 2.110 7.837 15.668 1.00 89.62 109 GLU A CA 1
ATOM 851 C C . GLU A 1 109 ? 0.895 8.626 15.163 1.00 89.62 109 GLU A C 1
ATOM 853 O O . GLU A 1 109 ? -0.242 8.308 15.511 1.00 89.62 109 GLU A O 1
ATOM 858 N N . ARG A 1 110 ? 1.116 9.653 14.335 1.00 91.12 110 ARG A N 1
ATOM 859 C CA . ARG A 1 110 ? 0.029 10.460 13.785 1.00 91.12 110 ARG A CA 1
ATOM 860 C C . ARG A 1 110 ? -0.774 9.648 12.778 1.00 91.12 110 ARG A C 1
ATOM 862 O O . ARG A 1 110 ? -1.998 9.682 12.838 1.00 91.12 110 ARG A O 1
ATOM 869 N N . PHE A 1 111 ? -0.102 8.935 11.881 1.00 91.81 111 PHE A N 1
ATOM 870 C CA . PHE A 1 111 ? -0.770 8.086 10.901 1.00 91.81 111 PHE A CA 1
ATOM 871 C C . PHE A 1 111 ? -1.532 6.944 11.572 1.00 91.81 111 PHE A C 1
ATOM 873 O O . PHE A 1 111 ? -2.678 6.695 11.218 1.00 91.81 111 PHE A O 1
ATOM 880 N N . ILE A 1 112 ? -0.958 6.316 12.605 1.00 92.94 112 ILE A N 1
ATOM 881 C CA . ILE A 1 112 ? -1.682 5.320 13.409 1.00 92.94 112 ILE A CA 1
ATOM 882 C C . ILE A 1 112 ? -2.954 5.923 14.024 1.00 92.94 112 ILE A C 1
ATOM 884 O O . ILE A 1 112 ? -4.012 5.310 13.939 1.00 92.94 112 ILE A O 1
ATOM 888 N N . GLY A 1 113 ? -2.893 7.146 14.559 1.00 93.00 113 GLY A N 1
ATOM 889 C CA . GLY A 1 113 ? -4.084 7.835 15.066 1.00 93.00 113 GLY A CA 1
ATOM 890 C C . GLY A 1 113 ? -5.141 8.124 13.988 1.00 93.00 113 GLY A C 1
ATOM 891 O O . GLY A 1 113 ? -6.337 8.086 14.271 1.00 93.00 113 GLY A O 1
ATOM 892 N N . GLU A 1 114 ? -4.732 8.387 12.743 1.00 93.94 114 GLU A N 1
ATOM 893 C CA . GLU A 1 114 ? -5.660 8.509 11.608 1.00 93.94 114 GLU A CA 1
ATOM 894 C C . GLU A 1 114 ? -6.353 7.167 11.311 1.00 93.94 114 GLU A C 1
ATOM 896 O O . GLU A 1 114 ? -7.574 7.141 11.154 1.00 93.94 114 GLU A O 1
ATOM 901 N N . LEU A 1 115 ? -5.616 6.052 11.335 1.00 94.50 115 LEU A N 1
ATOM 902 C CA . LEU A 1 115 ? -6.171 4.704 11.168 1.00 94.50 115 LEU A CA 1
ATOM 903 C C . LEU A 1 115 ? -7.143 4.318 12.297 1.00 94.50 115 LEU A C 1
ATOM 905 O O . LEU A 1 115 ? -8.231 3.810 12.032 1.00 94.50 115 LEU A O 1
ATOM 909 N N . GLU A 1 116 ? -6.791 4.611 13.550 1.00 94.12 116 GLU A N 1
ATOM 910 C CA . GLU A 1 116 ? -7.663 4.400 14.714 1.00 94.12 116 GLU A CA 1
ATOM 911 C C . GLU A 1 116 ? -8.983 5.170 14.582 1.00 94.12 116 GLU A C 1
ATOM 913 O O . GLU A 1 116 ? -10.054 4.638 14.883 1.00 94.12 116 GLU A O 1
ATOM 918 N N . MET A 1 117 ? -8.929 6.420 14.105 1.00 94.25 117 MET A N 1
ATOM 919 C CA . MET A 1 117 ? -10.137 7.202 13.839 1.00 94.25 117 MET A CA 1
ATOM 920 C C . MET A 1 117 ? -10.994 6.573 12.742 1.00 94.25 117 MET A C 1
ATOM 922 O O . MET A 1 117 ? -12.217 6.570 12.880 1.00 94.25 117 MET A O 1
ATOM 926 N N . ILE A 1 118 ? -10.384 6.039 11.679 1.00 93.12 118 ILE A N 1
ATOM 927 C CA . ILE A 1 118 ? -11.116 5.356 10.607 1.00 93.12 118 ILE A CA 1
ATOM 928 C C . ILE A 1 118 ? -11.867 4.152 11.179 1.00 93.12 118 ILE A C 1
ATOM 930 O O . ILE A 1 118 ? -13.086 4.103 11.035 1.00 93.12 118 ILE A O 1
ATOM 934 N N . VAL A 1 119 ? -11.195 3.263 11.919 1.00 93.44 119 VAL A N 1
ATOM 935 C CA . VAL A 1 119 ? -11.835 2.103 12.576 1.00 93.44 119 VAL A CA 1
ATOM 936 C C . VAL A 1 119 ? -12.947 2.537 13.530 1.00 93.44 119 VAL A C 1
ATOM 938 O O . VAL A 1 119 ? -14.025 1.949 13.543 1.00 93.44 119 VAL A O 1
ATOM 941 N N . ALA A 1 120 ? -12.735 3.593 14.319 1.00 92.88 120 ALA A N 1
ATOM 942 C CA . ALA A 1 120 ? -13.752 4.094 15.243 1.00 92.88 120 ALA A CA 1
ATOM 943 C C . ALA A 1 120 ? -14.997 4.652 14.526 1.00 92.88 120 ALA A C 1
ATOM 945 O O . ALA A 1 120 ? -16.099 4.600 15.077 1.00 92.88 120 ALA A O 1
ATOM 946 N N . VAL A 1 121 ? -14.828 5.206 13.322 1.00 93.56 121 VAL A N 1
ATOM 947 C CA . VAL A 1 121 ? -15.917 5.760 12.508 1.00 93.56 121 VAL A CA 1
ATOM 948 C C . VAL A 1 121 ? -16.642 4.671 11.719 1.00 93.56 121 VAL A C 1
ATOM 950 O O . VAL A 1 121 ? -17.872 4.702 11.652 1.00 93.56 121 VAL A O 1
ATOM 953 N N . THR A 1 122 ? -15.912 3.731 11.117 1.00 91.19 122 THR A N 1
ATOM 954 C CA . THR A 1 122 ? -16.487 2.657 10.293 1.00 91.19 122 THR A CA 1
ATOM 955 C C . THR A 1 122 ? -17.048 1.521 11.142 1.00 91.19 122 THR A C 1
ATOM 957 O O . THR A 1 122 ? -18.054 0.927 10.768 1.00 91.19 122 THR A O 1
ATOM 960 N N . GLY A 1 123 ? -16.435 1.250 12.296 1.00 90.31 123 GLY A N 1
ATOM 961 C CA . GLY A 1 123 ? -16.714 0.081 13.127 1.00 90.31 123 GLY A CA 1
ATOM 962 C C . GLY A 1 123 ? -16.125 -1.222 12.579 1.00 90.31 123 GLY A C 1
ATOM 963 O O . GLY A 1 123 ? -16.386 -2.275 13.156 1.00 90.31 123 GLY A O 1
ATOM 964 N N . GLU A 1 124 ? -15.346 -1.151 11.500 1.00 90.12 124 GLU A N 1
ATOM 965 C CA . GLU A 1 124 ? -14.799 -2.307 10.788 1.00 90.12 124 GLU A CA 1
ATOM 966 C C . GLU A 1 124 ? -13.275 -2.385 10.980 1.00 90.12 124 GLU A C 1
ATOM 968 O O . GLU A 1 124 ? -12.611 -1.340 10.980 1.00 90.12 124 GLU A O 1
ATOM 973 N N . PRO A 1 125 ? -12.707 -3.595 11.141 1.00 92.69 125 PRO A N 1
ATOM 974 C CA . PRO A 1 125 ? -11.261 -3.786 11.163 1.00 92.69 125 PRO A CA 1
ATOM 975 C C . PRO A 1 125 ? -10.636 -3.389 9.820 1.00 92.69 125 PRO A C 1
ATOM 977 O O . PRO A 1 125 ? -11.246 -3.538 8.760 1.00 92.69 125 PRO A O 1
ATOM 980 N N . LEU A 1 126 ? -9.400 -2.894 9.856 1.00 93.31 126 LEU A N 1
ATOM 981 C CA . LEU A 1 126 ? -8.646 -2.593 8.638 1.00 93.31 126 LEU A CA 1
ATOM 982 C C . LEU A 1 126 ? -8.099 -3.883 8.038 1.00 93.31 126 LEU A C 1
ATOM 984 O O . LEU A 1 126 ? -7.649 -4.740 8.788 1.00 93.31 126 LEU A O 1
ATOM 988 N N . TRP A 1 127 ? -8.068 -3.995 6.707 1.00 92.50 127 TRP A N 1
ATOM 989 C CA . TRP A 1 127 ? -7.287 -5.031 6.015 1.00 92.50 127 TRP A CA 1
ATOM 990 C C . TRP A 1 127 ? -7.509 -6.453 6.573 1.00 92.50 127 TRP A C 1
ATOM 992 O O . TRP A 1 127 ? -6.552 -7.191 6.796 1.00 92.50 127 TRP A O 1
ATOM 1002 N N . GLN A 1 128 ? -8.764 -6.817 6.872 1.00 88.81 128 GLN A N 1
ATOM 1003 C CA . GLN A 1 128 ? -9.094 -8.060 7.585 1.00 88.81 128 GLN A CA 1
ATOM 1004 C C . GLN A 1 128 ? -8.669 -9.320 6.818 1.00 88.81 128 GLN A C 1
ATOM 1006 O O . GLN A 1 128 ? -8.235 -10.295 7.430 1.00 88.81 128 GLN A O 1
ATOM 1011 N N . ASP A 1 129 ? -8.790 -9.281 5.492 1.00 89.50 129 ASP A N 1
ATOM 1012 C CA . ASP A 1 129 ? -8.469 -10.393 4.594 1.00 89.50 129 ASP A CA 1
ATOM 1013 C C . ASP A 1 129 ? -7.127 -10.195 3.865 1.00 89.50 129 ASP A C 1
ATOM 1015 O O . ASP A 1 129 ? -6.802 -10.956 2.959 1.00 89.50 129 ASP A O 1
ATOM 1019 N N . VAL A 1 130 ? -6.339 -9.196 4.274 1.00 92.25 130 VAL A N 1
ATOM 1020 C CA . VAL A 1 130 ? -5.063 -8.834 3.644 1.00 92.25 130 VAL A CA 1
ATOM 1021 C C . VAL A 1 130 ? -3.901 -9.236 4.553 1.00 92.25 130 VAL A C 1
ATOM 1023 O O . VAL A 1 130 ? -3.877 -8.89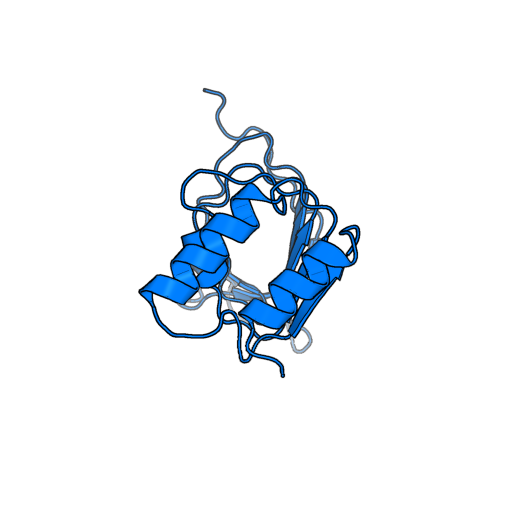6 5.741 1.00 92.25 130 VAL A O 1
ATOM 1026 N N . ASP A 1 131 ? -2.896 -9.913 3.999 1.00 93.69 131 ASP A N 1
ATOM 1027 C CA . ASP A 1 131 ? -1.645 -10.196 4.705 1.00 93.69 131 ASP A CA 1
ATOM 1028 C C . ASP A 1 131 ? -0.778 -8.928 4.763 1.00 93.69 131 ASP A C 1
ATOM 1030 O O . ASP A 1 131 ? -0.247 -8.475 3.748 1.00 93.69 131 ASP A O 1
ATOM 1034 N N . VAL A 1 132 ? -0.672 -8.313 5.946 1.00 94.00 132 VAL A N 1
ATOM 1035 C CA . VAL A 1 132 ? 0.057 -7.050 6.140 1.00 94.00 132 VAL A CA 1
ATOM 1036 C C . VAL A 1 132 ? 1.425 -7.313 6.763 1.00 94.00 132 VAL A C 1
ATOM 1038 O O . VAL A 1 132 ? 1.542 -7.666 7.939 1.00 94.00 132 VAL A O 1
ATOM 1041 N N . GLU A 1 133 ? 2.488 -7.042 6.006 1.00 94.50 133 GLU A N 1
ATOM 1042 C CA . GLU A 1 133 ? 3.868 -7.143 6.476 1.00 94.50 133 GLU A CA 1
ATOM 1043 C C . GLU A 1 133 ? 4.508 -5.760 6.655 1.00 94.50 133 GLU A C 1
ATOM 1045 O O . GLU A 1 133 ? 4.603 -4.961 5.723 1.00 94.50 133 GLU A O 1
ATOM 1050 N N . LEU A 1 134 ? 5.037 -5.488 7.852 1.00 93.69 134 LEU A N 1
ATOM 1051 C CA . LEU A 1 134 ? 5.785 -4.261 8.135 1.00 93.69 134 LEU A CA 1
ATOM 1052 C C . LEU A 1 134 ? 7.284 -4.552 8.253 1.00 93.69 134 LEU A C 1
ATOM 1054 O O . LEU A 1 134 ? 7.731 -5.230 9.181 1.00 93.69 134 LEU A O 1
ATOM 1058 N N . ARG A 1 135 ? 8.084 -3.983 7.349 1.00 92.75 135 ARG A N 1
ATOM 1059 C CA . ARG A 1 135 ? 9.550 -4.109 7.325 1.00 92.75 135 ARG A CA 1
ATOM 1060 C C . ARG A 1 135 ? 10.205 -2.784 7.704 1.00 92.75 135 ARG A C 1
ATOM 1062 O O . ARG A 1 135 ? 9.803 -1.724 7.246 1.00 92.75 135 ARG A O 1
ATOM 1069 N N . GLY A 1 136 ? 11.227 -2.824 8.559 1.00 86.94 136 GLY A N 1
ATOM 1070 C CA . GLY A 1 136 ? 11.925 -1.603 8.997 1.00 86.94 136 GLY A CA 1
ATOM 1071 C C . GLY A 1 136 ? 11.124 -0.715 9.964 1.00 86.94 136 GLY A C 1
ATOM 1072 O O . GLY A 1 136 ? 11.542 0.407 10.243 1.00 86.94 136 GLY A O 1
ATOM 1073 N N . HIS A 1 137 ? 10.010 -1.223 10.502 1.00 86.38 137 HIS A N 1
ATOM 1074 C CA . HIS A 1 137 ? 9.167 -0.565 11.502 1.00 86.38 137 HIS A CA 1
ATOM 1075 C C . HIS A 1 137 ? 9.331 -1.220 12.883 1.00 86.38 137 HIS A C 1
ATOM 1077 O O . HIS A 1 137 ? 9.728 -2.378 12.986 1.00 86.38 137 HIS A O 1
ATOM 1083 N N . GLY A 1 138 ? 9.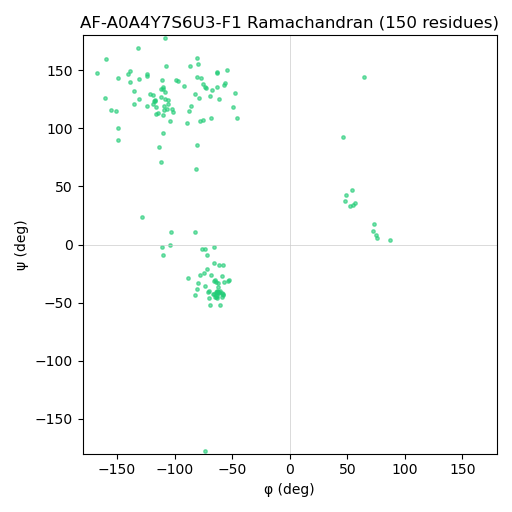089 -0.460 13.956 1.00 87.12 138 GLY A N 1
ATOM 1084 C CA . GLY A 1 138 ? 9.268 -0.948 15.328 1.00 87.12 138 GLY A CA 1
ATOM 1085 C C . GLY A 1 138 ? 8.107 -1.819 15.818 1.00 87.12 138 GLY A C 1
ATOM 1086 O O . GLY A 1 138 ? 6.969 -1.631 15.399 1.00 87.12 138 GLY A O 1
ATOM 1087 N N . ASP A 1 139 ? 8.377 -2.701 16.786 1.00 87.06 139 ASP A N 1
ATOM 1088 C CA . ASP A 1 139 ? 7.402 -3.667 17.331 1.00 87.06 139 ASP A CA 1
ATOM 1089 C C . ASP A 1 139 ? 6.089 -3.036 17.827 1.00 87.06 139 ASP A C 1
ATOM 1091 O O . ASP A 1 139 ? 5.036 -3.670 17.797 1.00 87.06 139 ASP A O 1
ATOM 1095 N N . ALA A 1 140 ? 6.143 -1.797 18.327 1.00 88.88 140 ALA A N 1
ATOM 1096 C CA . ALA A 1 140 ? 4.952 -1.073 18.769 1.00 88.88 140 ALA A CA 1
ATOM 1097 C C . ALA A 1 140 ? 4.023 -0.742 17.592 1.00 88.88 140 ALA A C 1
ATOM 1099 O O . ALA A 1 140 ? 2.817 -0.933 17.695 1.00 88.88 140 ALA A O 1
ATOM 1100 N N . THR A 1 141 ? 4.590 -0.311 16.466 1.00 89.94 141 THR A N 1
ATOM 1101 C CA . THR A 1 141 ? 3.845 -0.018 15.240 1.00 89.94 141 THR A CA 1
ATOM 1102 C C . THR A 1 141 ? 3.195 -1.286 14.696 1.00 89.94 141 THR A C 1
ATOM 1104 O O . THR A 1 141 ? 2.004 -1.273 14.404 1.00 89.94 141 THR A O 1
ATOM 1107 N N . SER A 1 142 ? 3.934 -2.400 14.648 1.00 89.00 142 SER A N 1
ATOM 1108 C CA . SER A 1 142 ? 3.386 -3.689 14.207 1.00 89.00 142 SER A CA 1
ATOM 1109 C C . SER A 1 142 ? 2.243 -4.176 15.086 1.00 89.00 142 SER A C 1
ATOM 1111 O O . SER A 1 142 ? 1.233 -4.636 14.564 1.00 89.00 142 SER A O 1
ATOM 1113 N N . ARG A 1 143 ? 2.356 -4.021 16.410 1.00 90.62 143 ARG A N 1
ATOM 1114 C CA . ARG A 1 143 ? 1.269 -4.372 17.331 1.00 90.62 143 ARG A CA 1
ATOM 1115 C C . ARG A 1 143 ? 0.021 -3.525 17.092 1.00 90.62 143 ARG A C 1
ATOM 1117 O O . ARG A 1 143 ? -1.064 -4.082 17.006 1.00 90.62 143 ARG A O 1
ATOM 1124 N N . ASN A 1 144 ? 0.175 -2.209 16.947 1.00 92.31 144 ASN A N 1
ATOM 1125 C CA . ASN A 1 144 ? -0.962 -1.317 16.718 1.00 92.31 144 ASN A CA 1
ATOM 1126 C C . ASN A 1 144 ? -1.691 -1.671 15.413 1.00 92.31 144 ASN A C 1
ATOM 1128 O O . ASN A 1 144 ? -2.914 -1.720 15.394 1.00 92.31 144 ASN A O 1
ATOM 1132 N N . ILE A 1 145 ? -0.956 -1.973 14.337 1.00 92.56 145 ILE A N 1
ATOM 1133 C CA . ILE A 1 145 ? -1.569 -2.416 13.076 1.00 92.56 145 ILE A CA 1
ATOM 1134 C C . ILE A 1 145 ? -2.309 -3.750 13.255 1.00 92.56 145 ILE A C 1
ATOM 1136 O O . ILE A 1 145 ? -3.453 -3.856 12.829 1.00 92.56 145 ILE A O 1
ATOM 1140 N N . GLN A 1 146 ? -1.724 -4.730 13.948 1.00 91.25 146 GLN A N 1
ATOM 1141 C CA . GLN A 1 146 ? -2.389 -6.014 14.224 1.00 91.25 146 GLN A CA 1
ATOM 1142 C C . GLN A 1 146 ? -3.685 -5.853 15.033 1.00 91.25 146 GLN A C 1
ATOM 1144 O O . GLN A 1 146 ? -4.680 -6.522 14.750 1.00 91.25 146 GLN A O 1
ATOM 1149 N N . GLU A 1 147 ? -3.692 -4.951 16.018 1.00 92.00 147 GLU A N 1
ATOM 1150 C CA . GLU A 1 147 ? -4.892 -4.615 16.793 1.00 92.00 147 GLU A CA 1
ATOM 1151 C C . GLU A 1 147 ? -5.975 -3.988 15.900 1.00 92.00 147 GLU A C 1
ATOM 1153 O O . GLU A 1 147 ? -7.149 -4.345 16.011 1.00 92.00 147 GLU A O 1
ATOM 1158 N N . LEU A 1 148 ? -5.584 -3.113 14.968 1.00 92.44 148 LEU A N 1
ATOM 1159 C CA . LEU A 1 148 ? -6.493 -2.496 13.996 1.00 92.44 148 LEU A CA 1
ATOM 1160 C C . LEU A 1 148 ? -7.044 -3.492 12.963 1.00 92.44 148 LEU A C 1
ATOM 1162 O O . LEU A 1 148 ? -8.153 -3.284 12.473 1.00 92.44 148 LEU A O 1
ATOM 1166 N N . GLN A 1 149 ? -6.327 -4.584 12.673 1.00 90.56 149 GLN A N 1
ATOM 1167 C CA . GLN A 1 149 ? -6.825 -5.689 11.840 1.00 90.56 149 GLN A CA 1
ATOM 1168 C C . GLN A 1 149 ? -7.826 -6.604 12.568 1.00 90.56 149 GLN A C 1
ATOM 1170 O O . GLN A 1 149 ? -8.373 -7.530 11.972 1.00 90.56 149 GLN A O 1
ATOM 1175 N N . GLY A 1 150 ? -8.090 -6.377 13.860 1.00 82.75 150 GLY A N 1
ATOM 1176 C CA . GLY A 1 150 ? -9.039 -7.183 14.633 1.00 82.75 150 GLY A CA 1
ATOM 1177 C C . GLY A 1 150 ? -8.534 -8.588 14.986 1.00 82.75 150 GLY A C 1
ATOM 1178 O O . GLY A 1 150 ? -9.333 -9.451 15.355 1.00 82.75 150 GLY A O 1
ATOM 1179 N N . SER A 1 151 ? -7.223 -8.833 14.895 1.00 58.22 151 SER A N 1
ATOM 1180 C CA . SER A 1 151 ? -6.620 -10.109 15.294 1.00 58.22 151 SER A CA 1
ATOM 1181 C C . SER A 1 151 ? -6.489 -10.187 16.822 1.00 58.22 151 SER A C 1
ATOM 1183 O O . SER A 1 151 ? -5.643 -9.518 17.416 1.00 58.22 151 SER A O 1
ATOM 1185 N N . HIS A 1 152 ? -7.348 -10.991 17.458 1.00 44.75 152 HIS A N 1
ATOM 1186 C CA . HIS A 1 152 ? -7.294 -11.348 18.885 1.00 44.75 152 HIS A CA 1
ATOM 1187 C C . HIS A 1 152 ? -6.454 -12.600 19.150 1.00 44.75 152 HIS A C 1
ATOM 1189 O O . HIS A 1 152 ? -6.655 -13.609 18.437 1.00 44.75 152 HIS A O 1
#

Radius of gyration: 17.09 Å; Cα contacts (8 Å, |Δi|>4): 260; chains: 1; bounding box: 30×42×52 Å

pLDDT: mean 74.87, std 18.07, range [32.38, 95.56]

Foldseek 3Di:
DDDQPDWDFPDWAADDDDDDPPDDLVPDPAAGETQETETECSVPDAPPDDLVRYAYQEYEYECDEHDPADRPYQEYAYYQYEDDPCVLVRVQPHAHAEYEYAPHPNLDPVSLVVLVVVCVVVVAAGCLRHHYHYHPDDPVSVVSNCVSSVPD

Organism: Coprinellus micaceus (NCBI:txid71717)

Nearest PDB structures (foldseek):
  8qde-assembly1_C  TM=3.856E-01  e=1.626E+00  Homo sapiens

Mean predicted aligned error: 9.8 Å

Secondary structure (DSSP, 8-state):
-------EEEEEE----SS--SS-GGG-SS-EEEEEEEEE--TT----S-GGGEEEEEEEEES-S--SS----SEEEEESPPP-TTHHHHHHT--SSEEEEES-TT-SHHHHHHHHHHHHHH-S-SSTTSEEEEES--HHHHHHHHHHTT--

Solvent-accessible surface area (backbone atoms only — not comparable to full-atom values): 8908 Å² total; per-residue (Å²): 135,82,71,81,85,65,82,53,71,85,50,72,42,64,80,77,88,82,75,82,70,98,56,67,76,92,72,54,96,58,52,45,64,23,51,32,42,39,41,50,48,42,84,71,32,71,70,84,73,62,59,81,50,35,41,30,43,30,37,38,43,31,48,37,60,40,76,84,68,76,79,76,31,44,28,43,35,39,27,48,29,55,72,59,94,67,41,66,63,48,59,66,70,58,81,40,50,34,40,35,43,32,53,37,78,43,80,38,76,66,47,52,52,53,52,53,50,49,32,72,71,72,73,48,57,48,58,68,83,32,49,75,44,75,39,86,63,56,74,67,59,54,49,53,52,42,55,44,31,61,66,126

Sequence (152 aa):
MGLLQRLTIEGFSLHAPYAPPLLPICLFQSPIPIDSLTIHDTHGASLHFLLDCFEPEDTILDSCWFITNLPECDRLTLRQIQSFAGFADVLVGWDGDELVIDSCSFLDERFIGELEMIVAVTGEPLWQDVDVELRGHGDATSRNIQELQGSH